Protein AF-A0A3A9VET5-F1 (afdb_monomer_lite)

Sequence (149 aa):
MFVTENTVIDGLDENTEEGVIFITESLHVEEGARVKVRNACLIILGDITGKGIIDIDESATVTLEGEKQGRFTFINRFLADDTCQQSTDQKTFRHIIEVPQGLKYSLYSLDGRLLDKGTIDDYIQHLVDPKTYLLKIEGYKLRKIVFKG

Secondary structure (DSSP, 8-state):
-EE-S-EEEE---TT-SSPEEEEES-EEE-TT-EEEEESEEEEESS-EEES-EEEE-TT-EEEE-S-EES-----------TTS---TTSB--SSGGGSPTT-EEEEE-TTS-EEEEEE--HHHHT-EEEEEEEEEETTB--EEEEEE-

Foldseek 3Di:
DEFPAEEEAFQDDVPDPQGFEAEDQEYEYEPPYEYEYALHQYEHCEEYDYEYEYHYDANYHYHYNYDYYYDYDDDDDDPDDCQRDDDPQFDEDDALLVDDWQWKKWKAANRRHTDDIDTSDPPQRQDAAQDWIWMGTVSHDIDIDGRHD

Radius of gyration: 16.06 Å; chains: 1; bounding box: 36×26×44 Å

pLDDT: mean 74.28, std 15.63, range [32.56, 95.75]

Structure (mmCIF, N/CA/C/O backbone):
data_AF-A0A3A9VET5-F1
#
_entry.id   AF-A0A3A9VET5-F1
#
loop_
_atom_site.group_PDB
_atom_site.id
_atom_site.type_symbol
_atom_site.label_atom_id
_atom_site.label_alt_id
_atom_site.label_comp_id
_atom_site.label_asym_id
_atom_site.label_entity_id
_atom_site.label_seq_id
_atom_site.pdbx_PDB_ins_code
_atom_site.Cartn_x
_atom_site.Cartn_y
_atom_site.Cartn_z
_atom_site.occupancy
_atom_site.B_iso_or_equiv
_atom_site.auth_seq_id
_atom_site.auth_comp_id
_atom_site.auth_asym_id
_atom_site.auth_atom_id
_atom_site.pdbx_PDB_model_num
ATOM 1 N N . MET A 1 1 ? -7.692 9.401 5.866 1.00 77.94 1 MET A N 1
ATOM 2 C CA . MET A 1 1 ? -8.994 8.746 6.126 1.00 77.94 1 MET A CA 1
ATOM 3 C C . MET A 1 1 ? -9.515 9.199 7.483 1.00 77.94 1 MET A C 1
ATOM 5 O O . MET A 1 1 ? -8.736 9.214 8.429 1.00 77.94 1 MET A O 1
ATOM 9 N N . PHE A 1 2 ? -10.792 9.579 7.572 1.00 81.81 2 PHE A N 1
ATOM 10 C CA . PHE A 1 2 ? -11.473 9.892 8.835 1.00 81.81 2 PHE A CA 1
ATOM 11 C C . PHE A 1 2 ? -12.501 8.800 9.125 1.00 81.81 2 PHE A C 1
ATOM 13 O O . PHE A 1 2 ? -13.281 8.458 8.239 1.00 81.81 2 PHE A O 1
ATOM 20 N N . VAL A 1 3 ? -12.478 8.248 10.337 1.00 81.44 3 VAL A N 1
ATOM 21 C CA . VAL A 1 3 ? -13.356 7.150 10.752 1.00 81.44 3 VAL A CA 1
ATOM 22 C C . VAL A 1 3 ? -14.158 7.578 11.971 1.00 81.44 3 VAL A C 1
ATOM 24 O O . VAL A 1 3 ? -13.606 7.741 13.058 1.00 81.44 3 VAL A O 1
ATOM 27 N N . THR A 1 4 ? -15.461 7.757 11.767 1.00 85.19 4 THR A N 1
ATOM 28 C CA . THR A 1 4 ? -16.428 8.215 12.7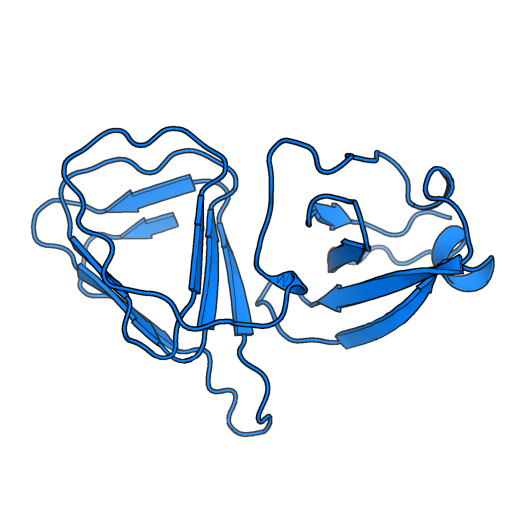79 1.00 85.19 4 THR A CA 1
ATOM 29 C C . THR A 1 4 ? -17.358 7.103 13.266 1.00 85.19 4 THR A C 1
ATOM 31 O O . THR A 1 4 ? -18.084 7.287 14.236 1.00 85.19 4 THR A O 1
ATOM 34 N N . GLU A 1 5 ? -17.355 5.953 12.595 1.00 85.94 5 GLU A N 1
ATOM 35 C CA . GLU A 1 5 ? -18.191 4.792 12.899 1.00 85.94 5 GLU A CA 1
ATOM 36 C C . GLU A 1 5 ? -17.394 3.492 12.734 1.00 85.94 5 GLU A C 1
ATOM 38 O O . GLU A 1 5 ? -16.208 3.513 12.400 1.00 85.94 5 GLU A O 1
ATOM 43 N N . ASN A 1 6 ? -18.021 2.350 13.013 1.00 85.00 6 ASN A N 1
ATOM 44 C CA . ASN A 1 6 ? -17.351 1.064 12.876 1.00 85.00 6 ASN A CA 1
ATOM 45 C C . ASN A 1 6 ? -17.144 0.715 11.400 1.00 85.00 6 ASN A C 1
ATOM 47 O O . ASN A 1 6 ? -18.108 0.542 10.659 1.00 85.00 6 ASN A O 1
ATOM 51 N N . THR A 1 7 ? -15.888 0.531 11.010 1.00 83.94 7 THR A N 1
ATOM 52 C CA . THR A 1 7 ? -15.480 0.262 9.630 1.00 83.94 7 THR A CA 1
ATOM 53 C C . THR A 1 7 ? -14.756 -1.072 9.555 1.00 83.94 7 THR A C 1
ATOM 55 O O . THR A 1 7 ? -13.903 -1.367 10.392 1.00 83.94 7 THR A O 1
ATOM 58 N N . VAL A 1 8 ? -15.060 -1.873 8.533 1.00 81.94 8 VAL A N 1
ATOM 59 C CA . VAL A 1 8 ? -14.320 -3.103 8.224 1.00 81.94 8 VAL A CA 1
ATOM 60 C C . VAL A 1 8 ? -13.543 -2.895 6.930 1.00 81.94 8 VAL A C 1
ATOM 62 O O . VAL A 1 8 ? -14.127 -2.568 5.902 1.00 81.94 8 VAL A O 1
ATOM 65 N N . ILE A 1 9 ? -12.231 -3.085 7.002 1.00 76.69 9 ILE A N 1
ATOM 66 C CA . ILE A 1 9 ? -11.331 -3.188 5.859 1.00 76.69 9 ILE A CA 1
ATOM 67 C C . ILE A 1 9 ? -11.089 -4.680 5.650 1.00 76.69 9 ILE A C 1
ATOM 69 O O . ILE A 1 9 ? -10.399 -5.314 6.449 1.00 76.69 9 ILE A O 1
ATOM 73 N N . ASP A 1 10 ? -11.716 -5.237 4.620 1.00 73.06 10 ASP A N 1
ATOM 74 C CA . ASP A 1 10 ? -11.586 -6.640 4.236 1.00 73.06 10 ASP A CA 1
ATOM 75 C C . ASP A 1 10 ? -10.900 -6.718 2.880 1.00 73.06 10 ASP A C 1
ATOM 77 O O . ASP A 1 10 ? -11.356 -6.091 1.925 1.00 73.06 10 ASP A O 1
ATOM 81 N N . GLY A 1 11 ? -9.785 -7.438 2.820 1.00 61.28 11 GLY A N 1
ATOM 82 C CA . GLY A 1 11 ? -9.006 -7.594 1.597 1.00 61.28 11 GLY A CA 1
ATOM 83 C C . GLY A 1 11 ? -9.278 -8.885 0.834 1.00 61.28 11 GLY A C 1
ATOM 84 O O . GLY A 1 11 ? -8.530 -9.179 -0.090 1.00 61.28 11 GLY A O 1
ATOM 85 N N . LEU A 1 12 ? -10.320 -9.649 1.183 1.00 61.91 12 LEU A N 1
ATOM 86 C CA . LEU A 1 12 ? -10.824 -10.708 0.304 1.00 61.91 12 LEU A CA 1
ATOM 87 C C . LEU A 1 12 ? -11.515 -10.073 -0.914 1.00 61.91 12 LEU A C 1
ATOM 89 O O . LEU A 1 12 ? -12.681 -9.691 -0.837 1.00 61.91 12 LEU A O 1
ATOM 93 N N . ASP A 1 13 ? -10.805 -9.966 -2.040 1.00 52.84 13 ASP A N 1
ATOM 94 C CA . ASP A 1 13 ? -11.457 -9.875 -3.353 1.00 52.84 13 ASP A CA 1
ATOM 95 C C . ASP A 1 13 ? -12.012 -11.272 -3.672 1.00 52.84 13 ASP A C 1
ATOM 97 O O . ASP A 1 13 ? -11.327 -12.283 -3.510 1.00 52.84 13 ASP A O 1
ATOM 101 N N . GLU A 1 14 ? -13.262 -11.338 -4.127 1.00 46.22 14 GLU A N 1
ATOM 102 C CA . GLU A 1 14 ? -14.015 -12.562 -4.444 1.00 46.22 14 GLU A CA 1
ATOM 103 C C . GLU A 1 14 ? -13.310 -13.458 -5.487 1.00 46.22 14 GLU A C 1
ATOM 105 O O . GLU A 1 14 ? -13.748 -14.575 -5.759 1.00 46.22 14 GLU A O 1
ATOM 110 N N . ASN A 1 15 ? -12.219 -12.963 -6.081 1.00 47.38 15 ASN A N 1
ATOM 111 C CA . ASN A 1 15 ? -11.529 -13.546 -7.220 1.00 47.38 15 ASN A CA 1
ATOM 112 C C . ASN A 1 15 ? -10.029 -13.822 -6.999 1.00 47.38 15 ASN A C 1
ATOM 114 O O . ASN A 1 15 ? -9.380 -14.264 -7.950 1.00 47.38 15 ASN A O 1
ATOM 118 N N . THR A 1 16 ? -9.448 -13.568 -5.816 1.00 48.84 16 THR A N 1
ATOM 119 C CA . THR A 1 16 ? -7.998 -13.766 -5.593 1.00 48.84 16 THR A CA 1
ATOM 120 C C . THR A 1 16 ? -7.654 -14.305 -4.202 1.00 48.84 16 THR A C 1
ATOM 122 O O . THR A 1 16 ? -8.206 -13.866 -3.202 1.00 48.84 16 THR A O 1
ATOM 125 N N . GLU A 1 17 ? -6.668 -15.208 -4.127 1.00 50.44 17 GLU A N 1
ATOM 126 C CA . GLU A 1 17 ? -6.036 -15.647 -2.864 1.00 50.44 17 GLU A CA 1
ATOM 127 C C . GLU A 1 17 ? -5.032 -14.613 -2.304 1.00 50.44 17 GLU A C 1
ATOM 129 O O . GLU A 1 17 ? -4.424 -14.829 -1.258 1.00 50.44 17 GLU A O 1
ATOM 134 N N . GLU A 1 18 ? -4.834 -13.489 -3.000 1.00 52.12 18 GLU A N 1
ATOM 135 C CA . GLU A 1 18 ? -3.906 -12.424 -2.616 1.00 52.12 18 GLU A CA 1
ATOM 136 C C . GLU A 1 18 ? -4.649 -11.313 -1.854 1.00 52.12 18 GLU A C 1
ATOM 138 O O . GLU A 1 18 ? -5.689 -10.830 -2.303 1.00 52.12 18 GLU A O 1
ATOM 143 N N . GLY A 1 19 ? -4.120 -10.911 -0.693 1.00 54.22 19 GLY A N 1
ATOM 144 C CA . GLY A 1 19 ? -4.701 -9.845 0.129 1.00 54.22 19 GLY A CA 1
ATOM 145 C C . GLY A 1 19 ? -4.536 -8.452 -0.493 1.00 54.22 19 GLY A C 1
ATOM 146 O O . GLY A 1 19 ? -3.515 -8.144 -1.106 1.00 54.22 19 GLY A O 1
ATOM 147 N N . VAL A 1 20 ? -5.532 -7.585 -0.304 1.00 63.53 20 VAL A N 1
ATOM 148 C CA . VAL A 1 20 ? -5.564 -6.217 -0.858 1.00 63.53 20 VAL A CA 1
ATOM 149 C C . VAL A 1 20 ? -4.719 -5.233 -0.030 1.00 63.53 20 VAL A C 1
ATOM 151 O O . VAL A 1 20 ? -4.780 -5.230 1.205 1.00 63.53 20 VAL A O 1
ATOM 154 N N . ILE A 1 21 ? -3.958 -4.355 -0.702 1.00 65.44 21 ILE A N 1
ATOM 155 C CA . ILE A 1 21 ? -3.142 -3.301 -0.067 1.00 65.44 21 ILE A CA 1
ATOM 156 C C . ILE A 1 21 ? -3.900 -1.967 0.052 1.00 65.44 21 ILE A C 1
ATOM 158 O O . ILE A 1 21 ? -3.908 -1.135 -0.850 1.00 65.44 21 ILE A O 1
ATOM 162 N N . PHE A 1 22 ? -4.447 -1.674 1.221 1.00 69.06 22 PHE A N 1
ATOM 163 C CA . PHE A 1 22 ? -5.036 -0.374 1.519 1.00 69.06 22 PHE A CA 1
ATOM 164 C C . PHE A 1 22 ? -3.964 0.643 1.898 1.00 69.06 22 PHE A C 1
ATOM 166 O O . PHE A 1 22 ? -3.235 0.447 2.866 1.00 69.06 22 PHE A O 1
ATOM 173 N N . ILE A 1 23 ? -3.903 1.774 1.190 1.00 66.19 23 ILE A N 1
ATOM 174 C CA . ILE A 1 23 ? -2.991 2.871 1.535 1.00 66.19 23 ILE A CA 1
ATOM 175 C C . ILE A 1 23 ? -3.762 4.131 1.897 1.00 66.19 23 ILE A C 1
ATOM 177 O O . ILE A 1 23 ? -4.601 4.604 1.133 1.00 66.19 23 ILE A O 1
ATOM 181 N N . THR A 1 24 ? -3.414 4.736 3.030 1.00 73.06 24 THR A N 1
ATOM 182 C CA . THR A 1 24 ? -3.903 6.065 3.409 1.00 73.06 24 THR A CA 1
ATOM 183 C C . THR A 1 24 ? -2.749 6.983 3.798 1.00 73.06 24 THR A C 1
ATOM 185 O O . THR A 1 24 ? -1.763 6.562 4.395 1.00 73.06 24 THR A O 1
ATOM 188 N N . GLU A 1 25 ? -2.864 8.264 3.454 1.00 74.19 25 GLU A N 1
ATOM 189 C CA . GLU A 1 25 ? -1.851 9.280 3.783 1.00 74.19 25 GLU A CA 1
ATOM 190 C C . GLU A 1 25 ? -1.855 9.643 5.269 1.00 74.19 25 GLU A C 1
ATOM 192 O O . GLU A 1 25 ? -0.828 9.997 5.821 1.00 74.19 25 GLU A O 1
ATOM 197 N N . SER A 1 26 ? -3.000 9.527 5.930 1.00 76.44 26 SER A N 1
ATOM 198 C CA . SER A 1 26 ? -3.152 9.687 7.377 1.00 76.44 26 SER A CA 1
ATOM 199 C C . SER A 1 26 ? -4.417 8.970 7.831 1.00 76.44 26 SER A C 1
ATOM 201 O O . SER A 1 26 ? -5.317 8.712 7.018 1.00 76.44 26 SER A O 1
ATOM 203 N N . LEU A 1 27 ? -4.514 8.626 9.110 1.00 81.69 27 LEU A N 1
ATOM 204 C CA . LEU A 1 27 ? -5.699 7.976 9.665 1.00 81.69 27 LEU A CA 1
ATOM 205 C C . LEU A 1 27 ? -6.114 8.661 10.968 1.00 81.69 27 LEU A C 1
ATOM 207 O O . LEU A 1 27 ? -5.351 8.701 11.927 1.00 81.69 27 LEU A O 1
ATOM 211 N N . HIS A 1 28 ? -7.336 9.184 11.005 1.00 85.00 28 HIS A N 1
ATOM 212 C CA . HIS A 1 28 ? -7.949 9.704 12.220 1.00 85.00 28 HIS A CA 1
ATOM 213 C C . HIS A 1 28 ? -9.104 8.795 12.634 1.00 85.00 28 HIS A C 1
ATOM 215 O O . HIS A 1 28 ? -10.023 8.580 11.837 1.00 85.00 28 HIS A O 1
ATOM 221 N N . VAL A 1 29 ? -9.059 8.266 13.858 1.00 85.31 29 VAL A N 1
ATOM 222 C CA . VAL A 1 29 ? -10.116 7.398 14.399 1.00 85.31 29 VAL A CA 1
ATOM 223 C C . VAL A 1 29 ? -10.742 8.064 15.620 1.00 85.31 29 VAL A C 1
ATOM 225 O O . VAL A 1 29 ? -10.090 8.222 16.660 1.00 85.31 29 VAL A O 1
ATOM 228 N N . GLU A 1 30 ? -12.007 8.452 15.485 1.00 86.62 30 GLU A N 1
ATOM 229 C CA . GLU A 1 30 ? -12.761 9.145 16.529 1.00 86.62 30 GLU A CA 1
ATOM 230 C C . GLU A 1 30 ? -13.016 8.265 17.757 1.00 86.62 30 GLU A C 1
ATOM 232 O O . GLU A 1 30 ? -12.967 7.032 17.714 1.00 86.62 30 GLU A O 1
ATOM 237 N N . GLU A 1 31 ? -13.303 8.915 18.882 1.00 84.50 31 GLU A N 1
ATOM 238 C CA . GLU A 1 31 ? -13.655 8.223 20.120 1.00 84.50 31 GLU A CA 1
ATOM 239 C C . GLU A 1 31 ? -14.924 7.369 19.929 1.00 84.50 31 GLU A C 1
ATOM 241 O O . GLU A 1 31 ? -15.953 7.849 19.463 1.00 84.50 31 GLU A O 1
ATOM 246 N N . GLY A 1 32 ? -14.846 6.080 20.275 1.00 82.00 32 GLY A N 1
ATOM 247 C CA . GLY A 1 32 ? -15.946 5.122 20.102 1.00 82.00 32 GLY A CA 1
ATOM 248 C C . GLY A 1 32 ? -16.011 4.440 18.730 1.00 82.00 32 GLY A C 1
ATOM 249 O O . GLY A 1 32 ? -16.713 3.438 18.603 1.00 82.00 32 GLY A O 1
ATOM 250 N N . ALA A 1 33 ? -15.250 4.907 17.735 1.00 84.00 33 ALA A N 1
ATOM 251 C CA . ALA A 1 33 ? -15.143 4.246 16.438 1.00 84.00 33 ALA A CA 1
ATOM 252 C C . ALA A 1 33 ? -14.117 3.099 16.465 1.00 84.00 33 ALA A C 1
ATOM 254 O O . ALA A 1 33 ? -13.095 3.158 17.163 1.00 84.00 33 ALA A O 1
ATOM 255 N N . ARG A 1 34 ? -14.380 2.047 15.680 1.00 82.62 34 ARG A N 1
ATOM 256 C CA . ARG A 1 34 ? -13.481 0.899 15.513 1.00 82.62 34 ARG 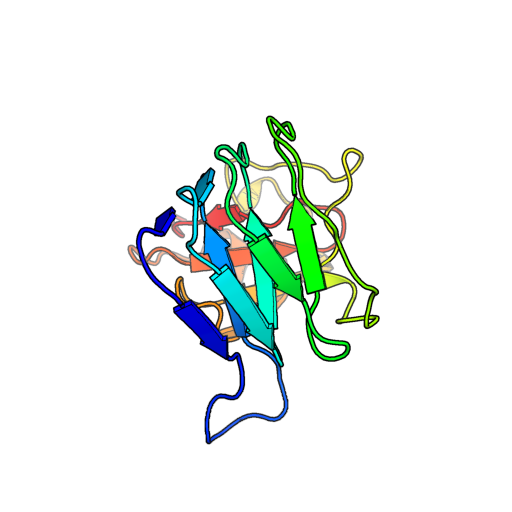A CA 1
ATOM 257 C C . ARG A 1 34 ? -13.225 0.605 14.041 1.00 82.62 34 ARG A C 1
ATOM 259 O O . ARG A 1 34 ? -14.162 0.392 13.283 1.00 82.62 34 ARG A O 1
ATOM 266 N N . VAL A 1 35 ? -11.960 0.498 13.658 1.00 83.81 35 VAL A N 1
ATOM 267 C CA . VAL A 1 35 ? -11.546 -0.075 12.373 1.00 83.81 35 VAL A CA 1
ATOM 268 C C . VAL A 1 35 ? -11.174 -1.529 12.610 1.00 83.81 35 VAL A C 1
ATOM 270 O O . VAL A 1 35 ? -10.311 -1.790 13.441 1.00 83.81 35 VAL A O 1
ATOM 273 N N . LYS A 1 36 ? -11.797 -2.469 11.902 1.00 83.56 36 LYS A N 1
ATOM 274 C CA . LYS A 1 36 ? -11.349 -3.863 11.859 1.00 83.56 36 LYS A CA 1
ATOM 275 C C . LYS A 1 36 ? -10.649 -4.128 10.532 1.00 83.56 36 LYS A C 1
ATOM 277 O O . LYS A 1 36 ? -11.254 -3.893 9.493 1.00 83.56 36 LYS A O 1
ATOM 282 N N . VAL A 1 37 ? -9.413 -4.614 10.564 1.00 78.75 37 VAL A N 1
ATOM 283 C CA . VAL A 1 37 ? -8.637 -4.971 9.368 1.00 78.75 37 VAL A CA 1
ATOM 284 C C . VAL A 1 37 ? -8.494 -6.485 9.306 1.00 78.75 37 VAL A C 1
ATOM 286 O O . VAL A 1 37 ? -8.108 -7.094 10.305 1.00 78.75 37 VAL A O 1
ATOM 289 N N . ARG A 1 38 ? -8.822 -7.067 8.149 1.00 75.94 38 ARG A N 1
ATOM 290 C CA . ARG A 1 38 ? -8.743 -8.506 7.884 1.00 75.94 38 ARG A CA 1
ATOM 291 C C . ARG A 1 38 ? -8.391 -8.806 6.435 1.00 75.94 38 ARG A C 1
ATOM 293 O O . ARG A 1 38 ? -8.784 -8.048 5.552 1.00 75.94 38 ARG A O 1
ATOM 300 N N . ASN A 1 39 ? -7.658 -9.891 6.198 1.00 71.69 39 ASN A N 1
ATOM 301 C CA . ASN A 1 39 ? -7.204 -10.356 4.880 1.00 71.69 39 ASN A CA 1
ATOM 302 C C . ASN A 1 39 ? -6.550 -9.255 4.025 1.00 71.69 39 ASN A C 1
ATOM 304 O O . ASN A 1 39 ? -6.649 -9.259 2.802 1.00 71.69 39 ASN A O 1
ATOM 308 N N . ALA A 1 40 ? -5.952 -8.258 4.673 1.00 73.38 40 ALA A N 1
ATOM 309 C CA . ALA A 1 40 ? -5.575 -7.000 4.050 1.00 73.38 40 ALA A CA 1
ATOM 310 C C . ALA A 1 40 ? -4.255 -6.480 4.605 1.00 73.38 40 ALA A C 1
ATOM 312 O O . ALA A 1 40 ? -3.873 -6.734 5.750 1.00 73.38 40 ALA A O 1
ATOM 313 N N . CYS A 1 41 ? -3.599 -5.669 3.791 1.00 73.25 41 CYS A N 1
ATOM 314 C CA . CYS A 1 41 ? -2.408 -4.933 4.153 1.00 73.25 41 CYS A CA 1
ATOM 315 C C . CYS A 1 41 ? -2.742 -3.446 4.235 1.00 73.25 41 CYS A C 1
ATOM 317 O O . CYS A 1 41 ? -3.046 -2.831 3.223 1.00 73.25 41 CYS A O 1
ATOM 319 N N . LEU A 1 42 ? -2.711 -2.854 5.427 1.00 75.94 42 LEU A N 1
ATOM 320 C CA . LEU A 1 42 ? -2.973 -1.428 5.622 1.00 75.94 42 LEU A CA 1
ATOM 321 C C . LEU A 1 42 ? -1.656 -0.666 5.795 1.00 75.94 42 LEU A C 1
ATOM 323 O O . LEU A 1 42 ? -0.950 -0.837 6.784 1.00 75.94 42 LEU A O 1
ATOM 327 N N . ILE A 1 43 ? -1.343 0.219 4.861 1.00 73.25 43 ILE A N 1
ATOM 328 C CA . ILE A 1 43 ? -0.161 1.076 4.893 1.00 73.25 43 ILE A CA 1
ATOM 329 C C . ILE A 1 43 ? -0.605 2.514 5.144 1.00 73.25 43 ILE A C 1
ATOM 331 O O . ILE A 1 43 ? -1.362 3.109 4.378 1.00 73.25 43 ILE A O 1
ATOM 335 N N . ILE A 1 44 ? -0.115 3.087 6.235 1.00 74.88 44 ILE A N 1
ATOM 336 C CA . ILE A 1 44 ? -0.416 4.451 6.651 1.00 74.88 44 ILE A CA 1
ATOM 337 C C . ILE A 1 44 ? 0.868 5.258 6.478 1.00 74.88 44 ILE A C 1
ATOM 339 O O . ILE A 1 44 ? 1.823 5.094 7.237 1.00 74.88 44 ILE A O 1
ATOM 343 N N . LEU A 1 45 ? 0.904 6.087 5.434 1.00 70.50 45 LEU A N 1
ATOM 344 C CA . LEU A 1 45 ? 2.112 6.815 5.024 1.00 70.50 45 LEU A CA 1
ATOM 345 C C . LEU A 1 45 ? 2.443 8.007 5.938 1.00 70.50 45 LEU A C 1
ATOM 347 O O . LEU A 1 45 ? 3.579 8.467 5.950 1.00 70.50 45 LEU A O 1
ATOM 351 N N . GLY A 1 46 ? 1.462 8.514 6.678 1.00 67.81 46 GLY A N 1
ATOM 352 C CA . GLY A 1 46 ? 1.608 9.618 7.627 1.00 67.81 46 GLY A CA 1
ATOM 353 C C . GLY A 1 46 ? 1.041 9.255 8.993 1.00 67.81 46 GLY A C 1
ATOM 354 O O . GLY A 1 46 ? 1.078 8.095 9.396 1.00 67.81 46 GLY A O 1
ATOM 355 N N . ASP A 1 47 ? 0.540 10.242 9.728 1.00 72.19 47 ASP A N 1
ATOM 356 C CA . ASP A 1 47 ? 0.242 10.054 11.149 1.00 72.19 47 ASP A CA 1
ATOM 357 C C . ASP A 1 47 ? -1.077 9.313 11.405 1.00 72.19 47 ASP A C 1
ATOM 359 O O . ASP A 1 47 ? -2.060 9.435 10.656 1.00 72.19 47 ASP A O 1
ATOM 363 N N . ILE A 1 48 ? -1.108 8.589 12.530 1.00 76.19 48 ILE A N 1
ATOM 364 C CA . ILE A 1 48 ? -2.347 8.088 13.136 1.00 76.19 48 ILE A CA 1
ATOM 365 C C . ILE A 1 48 ? -2.691 8.961 14.334 1.00 76.19 48 ILE A C 1
ATOM 367 O O . ILE A 1 48 ? -1.892 9.100 15.265 1.00 76.19 48 ILE A O 1
ATOM 371 N N . THR A 1 49 ? -3.907 9.500 14.330 1.00 80.94 49 THR A N 1
ATOM 372 C CA . THR A 1 49 ? -4.416 10.401 15.369 1.00 80.94 49 THR A CA 1
ATOM 373 C C . THR A 1 49 ? -5.778 9.939 15.894 1.00 80.94 49 THR A C 1
ATOM 375 O O . THR A 1 49 ? -6.477 9.149 15.256 1.00 80.94 49 THR A O 1
ATOM 378 N N . GLY A 1 50 ? -6.166 10.426 17.076 1.00 82.12 50 GLY A N 1
ATOM 379 C CA . GLY A 1 50 ? -7.479 10.164 17.676 1.00 82.12 50 GLY A CA 1
ATOM 380 C C . GLY A 1 50 ? -7.447 9.202 18.868 1.00 82.12 50 GLY A C 1
ATOM 381 O O . GLY A 1 50 ? -6.417 9.026 19.524 1.00 82.12 50 GLY A O 1
ATOM 382 N N . LYS A 1 51 ? -8.610 8.626 19.192 1.00 81.25 51 LYS A N 1
ATOM 383 C CA . LYS A 1 51 ? -8.828 7.778 20.384 1.00 81.25 51 LYS A CA 1
ATOM 384 C C . LYS A 1 51 ? -9.609 6.490 20.107 1.00 81.25 51 LYS A C 1
ATOM 386 O O . LYS A 1 51 ? -9.899 5.749 21.046 1.00 81.25 51 LYS A O 1
ATOM 391 N N . GLY A 1 52 ? -9.998 6.246 18.861 1.00 75.19 52 GLY A N 1
ATOM 392 C CA . GLY A 1 52 ? -10.693 5.023 18.486 1.00 75.19 52 GLY A CA 1
ATOM 393 C C . GLY A 1 52 ? -9.790 3.792 18.489 1.00 75.19 52 GLY A C 1
ATOM 394 O O . GLY A 1 52 ? -8.610 3.841 18.840 1.00 75.19 52 GLY A O 1
ATOM 395 N N . ILE A 1 53 ? -10.360 2.657 18.097 1.00 77.31 53 ILE A N 1
ATOM 396 C CA . ILE A 1 53 ? -9.689 1.355 18.145 1.00 77.31 53 ILE A CA 1
ATOM 397 C C . ILE A 1 53 ? -9.379 0.894 16.722 1.00 77.31 53 ILE A C 1
ATOM 399 O O . ILE A 1 53 ? -10.257 0.895 15.867 1.00 77.31 53 ILE A O 1
ATOM 403 N N . ILE A 1 54 ? -8.148 0.449 16.474 1.00 76.69 54 ILE A N 1
ATOM 404 C CA . ILE A 1 54 ? -7.801 -0.300 15.262 1.00 76.69 54 ILE A CA 1
ATOM 405 C C . ILE A 1 54 ? -7.559 -1.737 15.705 1.00 76.69 54 ILE A C 1
ATOM 407 O O . ILE A 1 54 ? -6.617 -2.018 16.439 1.00 76.69 54 ILE A O 1
ATOM 411 N N . ASP A 1 55 ? -8.464 -2.616 15.311 1.00 77.56 55 ASP A N 1
ATOM 412 C CA . ASP A 1 55 ? -8.423 -4.043 15.569 1.00 77.56 55 ASP A CA 1
ATOM 413 C C . ASP A 1 55 ? -7.907 -4.749 14.320 1.00 77.56 55 ASP A C 1
ATOM 415 O O . ASP A 1 55 ? -8.516 -4.678 13.255 1.00 77.56 55 ASP A O 1
ATOM 419 N N . ILE A 1 56 ? -6.755 -5.386 14.446 1.00 72.69 56 ILE A N 1
ATOM 420 C CA . ILE A 1 56 ? -6.074 -6.056 13.345 1.00 72.69 56 ILE A CA 1
ATOM 421 C C . ILE A 1 56 ? -6.163 -7.528 13.675 1.00 72.69 56 ILE A C 1
ATOM 423 O O . ILE A 1 56 ? -5.674 -7.948 14.727 1.00 72.69 56 ILE A O 1
ATOM 427 N N . ASP A 1 57 ? -6.845 -8.285 12.826 1.00 68.00 57 ASP A N 1
ATOM 428 C CA . ASP A 1 57 ? -6.885 -9.721 13.022 1.00 68.00 57 ASP A CA 1
ATOM 429 C C . ASP A 1 57 ? -5.610 -10.395 12.508 1.00 68.00 57 ASP A C 1
ATOM 431 O O . ASP A 1 57 ? -4.760 -9.789 11.852 1.00 68.00 57 ASP A O 1
ATOM 435 N N . GLU A 1 58 ? -5.474 -11.677 12.834 1.00 65.44 58 GLU A N 1
ATOM 436 C CA . GLU A 1 58 ? -4.291 -12.467 12.501 1.00 65.44 58 GLU A CA 1
ATOM 437 C C . GLU A 1 58 ? -4.049 -12.615 10.996 1.00 65.44 58 GLU A C 1
ATOM 439 O O . GLU A 1 58 ? -2.961 -13.018 10.614 1.00 65.44 58 GLU A O 1
ATOM 444 N N . SER A 1 5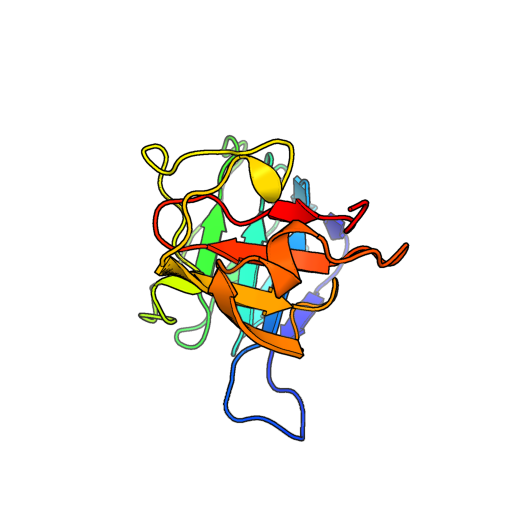9 ? -5.025 -12.284 10.145 1.00 66.00 59 SER A N 1
ATOM 445 C CA . SER A 1 59 ? -4.923 -12.362 8.684 1.00 66.00 59 SER A CA 1
ATOM 446 C C . SER A 1 59 ? -4.497 -11.041 8.033 1.00 66.00 59 SER A C 1
ATOM 448 O O . SER A 1 59 ? -4.402 -10.957 6.809 1.00 66.00 59 SER A O 1
ATOM 450 N N . ALA A 1 60 ? -4.252 -9.998 8.832 1.00 67.44 60 ALA A N 1
ATOM 451 C CA . ALA A 1 60 ? -3.920 -8.665 8.353 1.00 67.44 60 ALA A CA 1
ATOM 452 C C . ALA A 1 60 ? -2.532 -8.179 8.799 1.00 67.44 60 ALA A C 1
ATOM 454 O O . ALA A 1 60 ? -1.967 -8.582 9.821 1.00 67.44 60 ALA A O 1
ATOM 455 N N . THR A 1 61 ? -1.984 -7.242 8.025 1.00 67.81 61 THR A N 1
ATOM 456 C CA . THR A 1 61 ? -0.732 -6.540 8.337 1.00 67.81 61 THR A CA 1
ATOM 457 C C . THR A 1 61 ? -0.962 -5.039 8.299 1.00 67.81 61 THR A C 1
ATOM 459 O O . THR A 1 61 ? -1.662 -4.536 7.424 1.00 67.81 61 THR A O 1
ATOM 462 N N . VAL A 1 62 ? -0.355 -4.310 9.239 1.00 68.56 62 VAL A N 1
ATOM 463 C CA . VAL A 1 62 ? -0.393 -2.844 9.255 1.00 68.56 62 VAL A CA 1
ATOM 464 C C . VAL A 1 62 ? 1.016 -2.280 9.337 1.00 68.56 62 VAL A C 1
ATOM 466 O O . VAL A 1 62 ? 1.778 -2.640 10.234 1.00 68.56 62 VAL A O 1
ATOM 469 N N . THR A 1 63 ? 1.327 -1.361 8.430 1.00 70.25 63 THR A N 1
ATOM 470 C CA . THR A 1 63 ? 2.582 -0.608 8.402 1.00 70.25 63 THR A CA 1
ATOM 471 C C . THR A 1 63 ? 2.282 0.869 8.612 1.00 70.25 63 THR A C 1
ATOM 473 O O . THR A 1 63 ? 1.424 1.438 7.939 1.00 70.25 63 THR A O 1
ATOM 476 N N . LEU A 1 64 ? 2.996 1.491 9.549 1.00 68.06 64 LEU A N 1
ATOM 477 C CA . LEU A 1 64 ? 2.899 2.914 9.859 1.00 68.06 64 LEU A CA 1
ATOM 478 C C . LEU A 1 64 ? 4.251 3.577 9.593 1.00 68.06 64 LEU A C 1
ATOM 480 O O . LEU A 1 64 ? 5.249 3.178 10.189 1.00 68.06 64 LEU A O 1
ATOM 484 N N . GLU A 1 65 ? 4.270 4.585 8.724 1.00 65.44 65 GLU A N 1
ATOM 485 C CA . GLU A 1 65 ? 5.469 5.383 8.440 1.00 65.44 65 GLU A CA 1
ATOM 486 C C . GLU A 1 65 ? 5.518 6.726 9.185 1.00 65.44 65 GLU A C 1
ATOM 488 O O . GLU A 1 65 ? 6.601 7.298 9.310 1.00 65.44 65 GLU A O 1
ATOM 493 N N . GLY A 1 66 ? 4.380 7.226 9.681 1.00 61.47 66 GLY A N 1
ATOM 494 C CA . GLY A 1 66 ? 4.297 8.462 10.467 1.00 61.47 66 GLY A CA 1
ATOM 495 C C . GLY A 1 66 ? 4.377 8.260 11.982 1.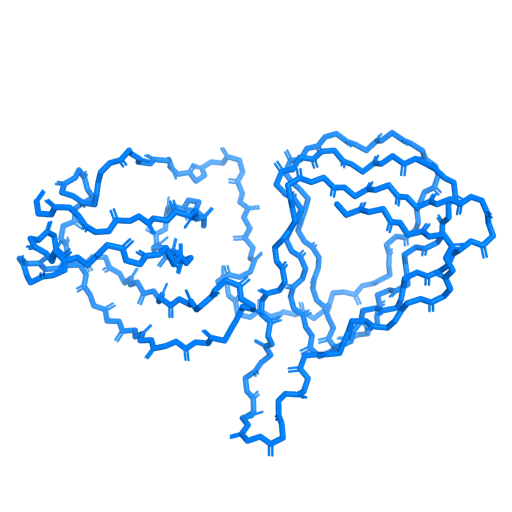00 61.47 66 GLY A C 1
ATOM 496 O O . GLY A 1 66 ? 4.662 7.170 12.486 1.00 61.47 66 GLY A O 1
ATOM 497 N N . GLU A 1 67 ? 4.105 9.325 12.735 1.00 63.00 67 GLU A N 1
ATOM 498 C CA . GLU A 1 67 ? 4.086 9.281 14.194 1.00 63.00 67 GLU A CA 1
ATOM 499 C C . GLU A 1 67 ? 2.753 8.752 14.740 1.00 63.00 67 GLU A C 1
ATOM 501 O O . GLU A 1 67 ? 1.660 8.984 14.213 1.00 63.00 67 GLU A O 1
ATOM 506 N N . LYS A 1 68 ? 2.842 8.041 15.867 1.00 64.94 68 LYS A N 1
ATOM 507 C CA . LYS A 1 68 ? 1.678 7.591 16.629 1.00 64.94 68 LYS A CA 1
ATOM 508 C C . LYS A 1 68 ? 1.302 8.654 17.657 1.00 64.94 68 LYS A C 1
ATOM 510 O O . LYS A 1 68 ? 1.986 8.794 18.670 1.00 64.94 68 LYS A O 1
ATOM 515 N N . GLN A 1 69 ? 0.171 9.327 17.460 1.00 58.97 69 GLN A N 1
ATOM 516 C CA . GLN A 1 69 ? -0.361 10.296 18.422 1.00 58.97 69 GLN A CA 1
ATOM 517 C C . GLN A 1 69 ? -1.716 9.821 18.974 1.00 58.97 69 GLN A C 1
ATOM 519 O O . GLN A 1 69 ? -2.773 10.090 18.411 1.00 58.97 69 GLN A O 1
ATOM 524 N N . GLY A 1 70 ? -1.685 9.073 20.087 1.00 48.31 70 GLY A N 1
ATOM 525 C CA . GLY A 1 70 ? -2.880 8.550 20.772 1.00 48.31 70 GLY A CA 1
ATOM 526 C C . GLY A 1 70 ? -2.665 7.193 21.463 1.00 48.31 70 GLY A C 1
ATOM 527 O O . GLY A 1 70 ? -1.558 6.649 21.480 1.00 48.31 70 GLY A O 1
ATOM 528 N N . ARG A 1 71 ? -3.725 6.627 22.061 1.00 40.66 71 ARG A N 1
ATOM 529 C CA . ARG A 1 71 ? -3.706 5.289 22.691 1.00 40.66 71 ARG A CA 1
ATOM 530 C C . ARG A 1 71 ? -4.279 4.254 21.719 1.00 40.66 71 ARG A C 1
ATOM 532 O O . ARG A 1 71 ? -5.485 4.212 21.531 1.00 40.66 71 ARG A O 1
ATOM 539 N N . PHE A 1 72 ? -3.422 3.402 21.153 1.00 52.50 72 PHE A N 1
ATOM 540 C CA . PHE A 1 72 ? -3.824 2.342 20.214 1.00 52.50 72 PHE A CA 1
ATOM 541 C C . PHE A 1 72 ? -3.108 1.026 20.530 1.00 52.50 72 PHE A C 1
ATOM 543 O O . PHE A 1 72 ? -1.931 1.050 20.910 1.00 52.50 72 PHE A O 1
ATOM 550 N N . THR A 1 73 ? -3.780 -0.102 20.319 1.00 40.22 73 THR A N 1
ATOM 551 C CA . THR A 1 73 ? -3.248 -1.451 20.556 1.00 40.22 73 THR A CA 1
ATOM 552 C C . THR A 1 73 ? -3.135 -2.176 19.221 1.00 40.22 73 THR A C 1
ATOM 554 O O . THR A 1 73 ? -4.143 -2.367 18.556 1.00 40.22 73 THR A O 1
ATOM 557 N N . PHE A 1 74 ? -1.922 -2.571 18.830 1.00 46.22 74 PHE A N 1
ATOM 558 C CA . PHE A 1 74 ? -1.701 -3.459 17.685 1.00 46.22 74 PHE A CA 1
ATOM 559 C C . PHE A 1 74 ? -1.727 -4.903 18.197 1.00 46.22 74 PHE A C 1
ATOM 561 O O . PHE A 1 74 ? -1.022 -5.208 19.161 1.00 46.22 74 PHE A O 1
ATOM 568 N N . ILE A 1 75 ? -2.522 -5.782 17.588 1.00 32.56 75 ILE A N 1
ATOM 569 C CA . ILE A 1 75 ? -2.510 -7.226 17.87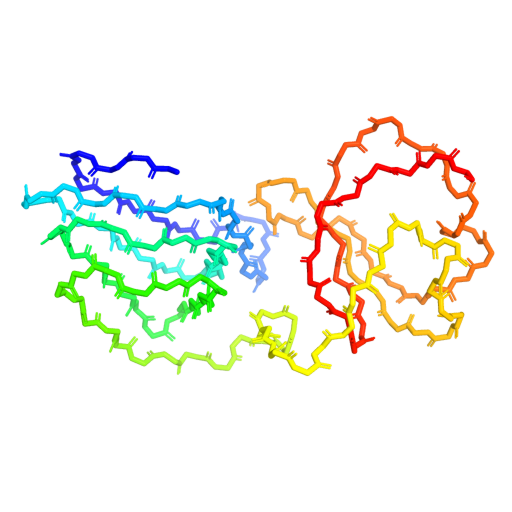1 1.00 32.56 75 ILE A CA 1
ATOM 570 C C . ILE A 1 75 ? -1.976 -7.938 16.607 1.00 32.56 75 ILE A C 1
ATOM 572 O O . ILE A 1 75 ? -2.261 -7.510 15.496 1.00 32.56 75 ILE A O 1
ATOM 576 N N . ASN A 1 76 ? -1.068 -8.904 16.818 1.00 34.81 76 ASN A N 1
ATOM 577 C CA . ASN A 1 76 ? -0.076 -9.495 15.887 1.00 34.81 76 ASN A CA 1
ATOM 578 C C . ASN A 1 76 ? -0.594 -9.906 14.490 1.00 34.81 76 ASN A C 1
ATOM 580 O O . ASN A 1 76 ? -1.634 -10.539 14.393 1.00 34.81 76 ASN A O 1
ATOM 584 N N . ARG A 1 77 ? 0.088 -9.516 13.394 1.00 32.69 77 ARG A N 1
ATOM 585 C CA . ARG A 1 77 ? 1.279 -10.128 12.724 1.00 32.69 77 ARG A CA 1
ATOM 586 C C . ARG A 1 77 ? 0.993 -11.482 12.055 1.00 32.69 77 ARG A C 1
ATOM 588 O O . ARG A 1 77 ? 1.437 -12.517 12.547 1.00 32.69 77 ARG A O 1
ATOM 595 N N . PHE A 1 78 ? 0.411 -11.440 10.857 1.00 33.38 78 PHE A N 1
ATOM 596 C CA . PHE A 1 78 ? 0.837 -12.361 9.803 1.00 33.38 78 PHE A CA 1
ATOM 597 C C . PHE A 1 78 ? 2.040 -11.793 9.051 1.00 33.38 78 PHE A C 1
ATOM 599 O O . PHE A 1 78 ? 2.151 -10.581 8.844 1.00 33.38 78 PHE A O 1
ATOM 606 N N . LEU A 1 79 ? 2.927 -12.699 8.640 1.00 35.28 79 LEU A N 1
ATOM 607 C CA . LEU A 1 79 ? 3.938 -12.497 7.607 1.00 35.28 79 LEU A CA 1
ATOM 608 C C . LEU A 1 79 ? 3.214 -12.359 6.257 1.00 35.28 79 LEU A C 1
ATOM 610 O O . LEU A 1 79 ? 3.262 -13.268 5.434 1.00 35.28 79 LEU A O 1
ATOM 614 N N . ALA A 1 80 ? 2.471 -11.268 6.046 1.00 34.94 80 ALA A N 1
ATOM 615 C CA . ALA A 1 80 ? 2.160 -10.873 4.683 1.00 34.94 80 ALA A CA 1
ATOM 616 C C . ALA A 1 80 ? 3.504 -10.575 4.020 1.00 34.94 80 ALA A C 1
ATOM 618 O O . ALA A 1 80 ? 4.313 -9.841 4.596 1.00 34.94 80 ALA A O 1
ATOM 619 N N . ASP A 1 81 ? 3.719 -11.248 2.894 1.00 45.31 81 ASP A N 1
ATOM 620 C CA . ASP A 1 81 ? 4.744 -11.056 1.873 1.00 45.31 81 ASP A CA 1
ATOM 621 C C . ASP A 1 81 ? 5.516 -9.729 2.043 1.00 45.31 81 ASP A C 1
ATOM 623 O O . ASP A 1 81 ? 4.918 -8.671 2.262 1.00 45.31 81 ASP A O 1
ATOM 627 N N . ASP A 1 82 ? 6.852 -9.762 1.977 1.00 50.59 82 ASP A N 1
ATOM 628 C CA . ASP A 1 82 ? 7.755 -8.629 2.282 1.00 50.59 82 ASP A CA 1
ATOM 629 C C . ASP A 1 82 ? 7.407 -7.318 1.524 1.00 50.59 82 ASP A C 1
ATOM 631 O O . ASP A 1 82 ? 7.909 -6.234 1.833 1.00 50.59 82 ASP A O 1
ATOM 635 N N . THR A 1 83 ? 6.506 -7.395 0.542 1.00 52.72 83 THR A N 1
ATOM 636 C CA . THR A 1 83 ? 5.799 -6.291 -0.114 1.00 52.72 83 THR A CA 1
ATOM 637 C C . THR A 1 83 ? 5.129 -5.308 0.855 1.00 52.72 83 THR A C 1
ATOM 639 O O . THR A 1 83 ? 5.171 -4.102 0.592 1.00 52.72 83 THR A O 1
ATOM 642 N N . CYS A 1 84 ? 4.576 -5.775 1.978 1.00 54.50 84 CYS A N 1
ATOM 643 C CA . CYS A 1 84 ? 3.837 -4.951 2.944 1.00 54.50 84 CYS A CA 1
ATOM 644 C C . CYS A 1 84 ? 4.694 -4.317 4.041 1.00 54.50 84 CYS A C 1
ATOM 646 O O . CYS A 1 84 ? 4.273 -3.346 4.681 1.00 54.50 84 CYS A O 1
ATOM 648 N N . GLN A 1 85 ? 5.906 -4.830 4.251 1.00 57.97 85 GLN A N 1
ATOM 649 C CA . GLN A 1 85 ? 6.829 -4.279 5.230 1.00 57.97 85 GLN A CA 1
ATOM 650 C C . GLN A 1 85 ? 7.623 -3.131 4.607 1.00 57.97 85 GLN A C 1
ATOM 652 O O . GLN A 1 85 ? 8.391 -3.286 3.649 1.00 57.97 85 GLN A O 1
ATOM 657 N N . GLN A 1 86 ? 7.429 -1.944 5.175 1.00 61.28 86 GLN A N 1
ATOM 658 C CA . GLN A 1 86 ? 8.264 -0.795 4.871 1.00 61.28 86 GLN A CA 1
ATOM 659 C C . GLN A 1 86 ? 9.170 -0.497 6.048 1.00 61.28 86 GLN A C 1
ATOM 661 O O . GLN A 1 86 ? 8.742 -0.514 7.201 1.00 61.28 86 GLN A O 1
ATOM 666 N N . SER A 1 87 ? 10.433 -0.248 5.740 1.00 63.44 87 SER A N 1
ATOM 667 C CA . SER A 1 87 ? 11.461 0.043 6.728 1.00 63.44 87 SER A CA 1
ATOM 668 C C . SER A 1 87 ? 12.070 1.411 6.438 1.00 63.44 87 SER A C 1
ATOM 670 O O . SER A 1 87 ? 12.029 1.913 5.312 1.00 63.44 87 SER A O 1
ATOM 672 N N . THR A 1 88 ? 12.593 2.059 7.475 1.00 63.09 88 THR A N 1
ATOM 673 C CA . THR A 1 88 ? 13.164 3.410 7.384 1.00 63.09 88 THR A CA 1
ATOM 674 C C . THR A 1 88 ? 14.466 3.459 6.584 1.00 63.09 88 THR A C 1
ATOM 676 O O . THR A 1 88 ? 14.849 4.531 6.125 1.00 63.09 88 THR A O 1
ATOM 679 N N . ASP A 1 89 ? 15.118 2.316 6.381 1.00 70.50 89 ASP A N 1
ATOM 680 C CA . ASP A 1 89 ? 16.314 2.139 5.551 1.00 70.50 89 ASP A CA 1
ATOM 681 C C . ASP A 1 89 ? 16.007 1.966 4.050 1.00 70.50 89 ASP A C 1
ATOM 683 O O . ASP A 1 89 ? 16.919 2.046 3.223 1.00 70.50 89 ASP A O 1
ATOM 687 N N . GLN A 1 90 ? 14.738 1.761 3.675 1.00 77.69 90 GLN A N 1
ATOM 688 C CA . GLN A 1 90 ? 14.341 1.640 2.274 1.00 77.69 90 GLN A CA 1
ATOM 689 C C . GLN A 1 90 ? 14.507 2.972 1.537 1.00 77.69 90 GLN A C 1
ATOM 691 O O . GLN A 1 90 ? 14.162 4.051 2.028 1.00 77.69 90 GLN A O 1
ATOM 696 N N . LYS A 1 91 ? 15.005 2.883 0.302 1.00 85.75 91 LYS A N 1
ATOM 697 C CA . LYS A 1 91 ? 15.238 4.046 -0.556 1.00 85.75 91 LYS A CA 1
ATOM 698 C C . LYS A 1 91 ? 13.921 4.637 -1.051 1.00 85.75 91 LYS A C 1
ATOM 700 O O . LYS A 1 91 ? 12.903 3.958 -1.172 1.00 85.75 91 LYS A O 1
ATOM 705 N N . THR A 1 92 ? 13.959 5.910 -1.419 1.00 85.38 92 THR A N 1
ATOM 706 C CA . THR A 1 92 ? 12.896 6.561 -2.189 1.00 85.38 92 THR A CA 1
ATOM 707 C C . THR A 1 92 ? 13.412 6.895 -3.583 1.00 85.38 92 THR A C 1
ATOM 709 O O . THR A 1 92 ? 14.616 6.898 -3.836 1.00 85.38 92 THR A O 1
ATOM 712 N N . PHE A 1 93 ? 12.494 7.139 -4.509 1.00 87.75 93 PHE A N 1
ATOM 713 C CA . PHE A 1 93 ? 12.802 7.614 -5.854 1.00 87.75 93 PHE A CA 1
ATOM 714 C C . PHE A 1 93 ? 11.774 8.677 -6.238 1.00 87.75 93 PHE A C 1
ATOM 716 O O . PHE A 1 93 ? 10.688 8.718 -5.651 1.00 87.75 93 PHE A O 1
ATOM 723 N N . ARG A 1 94 ? 12.099 9.557 -7.190 1.00 83.75 94 ARG A N 1
ATOM 724 C CA . ARG A 1 94 ? 11.146 10.526 -7.760 1.00 83.75 94 ARG A CA 1
ATOM 725 C C . ARG A 1 94 ? 10.607 10.036 -9.088 1.00 83.75 94 ARG A C 1
ATOM 727 O O . ARG A 1 94 ? 9.389 10.043 -9.273 1.00 83.75 94 ARG A O 1
ATOM 734 N N . HIS A 1 95 ? 11.469 9.494 -9.936 1.00 87.44 95 HIS A N 1
ATOM 735 C CA . HIS A 1 95 ? 11.110 8.972 -11.253 1.00 87.44 95 HIS A CA 1
ATOM 736 C C . HIS A 1 95 ? 11.567 7.522 -11.396 1.00 87.44 95 HIS A C 1
ATOM 738 O O . HIS A 1 95 ? 12.622 7.161 -10.886 1.00 87.44 95 HIS A O 1
ATOM 744 N N . ILE A 1 96 ? 10.772 6.677 -12.061 1.00 89.50 96 ILE A N 1
ATOM 745 C CA . ILE A 1 96 ? 11.097 5.247 -12.212 1.00 89.50 96 ILE A CA 1
ATOM 746 C C . ILE A 1 96 ? 12.421 5.022 -12.955 1.00 89.50 96 ILE A C 1
ATOM 748 O O . ILE A 1 96 ? 13.137 4.078 -12.652 1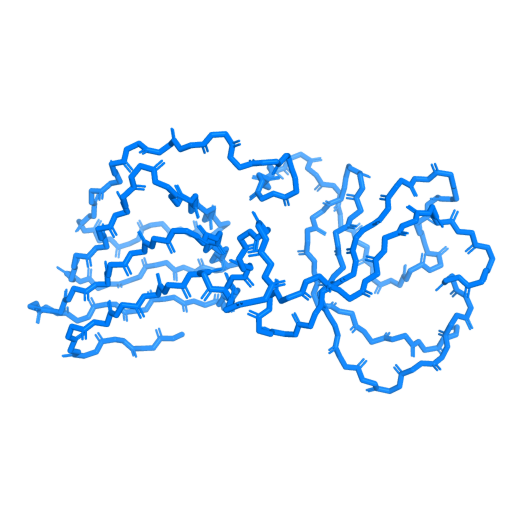.00 89.50 96 ILE A O 1
ATOM 752 N N . ILE A 1 97 ? 12.800 5.952 -13.835 1.00 90.75 97 ILE A N 1
ATOM 753 C CA . ILE A 1 97 ? 14.085 5.952 -14.543 1.00 90.75 97 ILE A CA 1
ATOM 754 C C . ILE A 1 97 ? 15.308 6.072 -13.611 1.00 90.75 97 ILE A C 1
ATOM 756 O O . ILE A 1 97 ? 16.418 5.728 -13.994 1.00 90.75 97 ILE A O 1
ATOM 760 N N . GLU A 1 98 ? 15.124 6.540 -12.371 1.00 90.56 98 GLU A N 1
ATOM 761 C CA . GLU A 1 98 ? 16.189 6.623 -11.357 1.00 90.56 98 GLU A CA 1
ATOM 762 C C . GLU A 1 98 ? 16.433 5.276 -10.655 1.00 90.56 98 GLU A C 1
ATOM 764 O O . GLU A 1 98 ? 17.416 5.115 -9.928 1.00 90.56 98 GLU A O 1
ATOM 769 N N . VAL A 1 99 ? 15.515 4.321 -10.816 1.00 92.19 99 VAL A N 1
ATOM 770 C CA . VAL A 1 99 ? 15.579 3.014 -10.164 1.00 92.19 99 VAL A CA 1
ATOM 771 C C . VAL A 1 99 ? 16.465 2.086 -10.996 1.00 92.19 99 VAL A C 1
ATOM 773 O O . VAL A 1 99 ? 16.213 1.946 -12.189 1.00 92.19 99 VAL A O 1
ATOM 776 N N . PRO A 1 100 ? 17.472 1.416 -10.405 1.00 94.12 100 PRO A N 1
ATOM 777 C CA . PRO A 1 100 ? 18.297 0.452 -11.122 1.00 94.12 100 PRO A CA 1
ATOM 778 C C . PRO A 1 100 ? 17.470 -0.664 -11.765 1.00 94.12 100 PRO A C 1
ATOM 780 O O . PRO A 1 100 ? 16.548 -1.205 -11.151 1.00 94.12 100 PRO A O 1
ATOM 783 N N . GLN A 1 101 ? 17.850 -1.041 -12.983 1.00 95.00 101 GLN A N 1
ATOM 784 C CA . GLN A 1 101 ? 17.291 -2.214 -13.646 1.00 95.00 101 GLN A CA 1
ATOM 785 C C . GLN A 1 101 ? 17.661 -3.507 -12.911 1.00 95.00 101 GLN A C 1
ATOM 787 O O . GLN A 1 101 ? 18.615 -3.553 -12.132 1.00 95.00 101 GLN A O 1
ATOM 792 N N . GLY A 1 102 ? 16.900 -4.570 -13.162 1.00 93.25 102 GLY A N 1
ATOM 793 C CA . GLY A 1 102 ? 17.108 -5.880 -12.540 1.00 93.25 102 GLY A CA 1
ATOM 794 C C . GLY A 1 102 ? 16.417 -6.056 -11.184 1.00 93.25 102 GLY A C 1
ATOM 795 O O . GLY A 1 102 ? 16.339 -7.180 -10.691 1.00 93.25 102 GLY A O 1
ATOM 796 N N . LEU A 1 103 ? 15.866 -4.988 -10.599 1.00 93.38 103 LEU A N 1
ATOM 797 C CA . LEU A 1 103 ? 15.101 -5.058 -9.351 1.00 93.38 103 LEU A CA 1
ATOM 798 C C . LEU A 1 103 ? 13.683 -5.569 -9.593 1.00 93.38 103 LEU A C 1
ATOM 800 O O . LEU A 1 103 ? 13.059 -5.215 -10.591 1.00 93.38 103 LEU A O 1
ATOM 804 N N . LYS A 1 104 ? 13.141 -6.371 -8.674 1.00 89.94 104 LYS A N 1
ATOM 805 C CA . LYS A 1 104 ? 11.745 -6.818 -8.771 1.00 89.94 104 LYS A CA 1
ATOM 806 C C . LYS A 1 104 ? 10.782 -5.686 -8.436 1.00 89.94 104 LYS A C 1
ATOM 808 O O . LYS A 1 104 ? 11.037 -4.912 -7.510 1.00 89.94 104 LYS A O 1
ATOM 813 N N . TYR A 1 105 ? 9.663 -5.632 -9.151 1.00 88.94 105 TYR A N 1
ATOM 814 C CA . TYR A 1 105 ? 8.568 -4.717 -8.856 1.00 88.94 105 TYR A CA 1
ATOM 815 C C . TYR A 1 105 ? 7.213 -5.425 -8.824 1.00 88.94 105 TYR A C 1
ATOM 817 O O . TYR A 1 105 ? 7.007 -6.433 -9.502 1.00 88.94 105 TYR A O 1
ATOM 825 N N . SER A 1 106 ? 6.286 -4.828 -8.081 1.00 85.25 106 SER A N 1
ATOM 826 C CA . SER A 1 106 ? 4.858 -5.138 -8.100 1.00 85.25 106 SER A CA 1
ATOM 827 C C . SER A 1 106 ? 4.074 -3.835 -8.237 1.00 85.25 106 SER A C 1
ATOM 829 O O . SER A 1 106 ? 4.322 -2.872 -7.502 1.00 85.25 106 SER A O 1
ATOM 831 N N . LEU A 1 107 ? 3.146 -3.797 -9.187 1.00 84.69 107 LEU A N 1
ATOM 832 C CA . LEU A 1 107 ? 2.283 -2.666 -9.496 1.00 84.69 107 LEU A CA 1
ATOM 833 C C . LEU A 1 107 ? 0.864 -2.963 -9.020 1.00 84.69 107 LEU A C 1
ATOM 835 O O . LEU A 1 107 ? 0.300 -4.001 -9.355 1.00 84.69 107 LEU A O 1
ATOM 839 N N . TYR A 1 108 ? 0.270 -2.024 -8.296 1.00 78.69 108 TYR A N 1
ATOM 840 C CA . TYR A 1 108 ? -1.076 -2.143 -7.755 1.00 78.69 108 TYR A CA 1
ATOM 841 C C . TYR A 1 108 ? -1.936 -0.955 -8.185 1.00 78.69 108 TYR A C 1
ATOM 843 O O . TYR A 1 108 ? -1.441 0.158 -8.405 1.00 78.69 108 TYR A O 1
ATOM 851 N N . SER A 1 109 ? -3.244 -1.165 -8.275 1.00 75.62 109 SER A N 1
ATOM 852 C CA . SER A 1 109 ? -4.215 -0.074 -8.336 1.00 75.62 109 SER A CA 1
ATOM 853 C C . SER A 1 109 ? -4.256 0.675 -7.005 1.00 75.62 109 SER A C 1
ATOM 855 O O . SER A 1 109 ? -3.729 0.225 -5.991 1.00 75.62 109 SER A O 1
ATOM 857 N N . LEU A 1 110 ? -4.877 1.857 -6.998 1.00 72.56 110 LEU A N 1
ATOM 858 C CA . LEU A 1 110 ? -4.984 2.687 -5.792 1.00 72.56 110 LEU A CA 1
ATOM 859 C C . LEU A 1 110 ? -5.818 2.054 -4.671 1.00 72.56 110 LEU A C 1
ATOM 861 O O . LEU A 1 110 ? -5.680 2.463 -3.522 1.00 72.56 110 LEU A O 1
ATOM 865 N N . ASP A 1 111 ? -6.676 1.095 -5.007 1.00 62.50 111 ASP A N 1
ATOM 866 C CA . ASP A 1 111 ? -7.433 0.285 -4.052 1.00 62.50 111 ASP A CA 1
ATOM 867 C C . ASP A 1 111 ? -6.624 -0.899 -3.499 1.00 62.50 111 ASP A C 1
ATOM 869 O O . ASP A 1 111 ? -7.105 -1.563 -2.591 1.00 62.50 111 ASP A O 1
ATOM 873 N N . GLY A 1 112 ? -5.405 -1.139 -3.999 1.00 59.34 112 GLY A N 1
ATOM 874 C CA . GLY A 1 112 ? -4.507 -2.163 -3.477 1.00 59.34 112 GLY A CA 1
ATOM 875 C C . GLY A 1 112 ? -4.480 -3.483 -4.217 1.00 59.34 112 GLY A C 1
ATOM 876 O O . GLY A 1 112 ? -3.771 -4.387 -3.774 1.00 59.34 112 GLY A O 1
ATOM 877 N N . ARG A 1 113 ? -5.236 -3.627 -5.307 1.00 67.62 113 ARG A N 1
ATOM 878 C CA . ARG A 1 113 ? -5.237 -4.855 -6.104 1.00 67.62 113 ARG A CA 1
ATOM 879 C C . ARG A 1 113 ? -3.975 -4.951 -6.959 1.00 67.62 113 ARG A C 1
ATOM 881 O O . ARG A 1 113 ? -3.599 -3.986 -7.622 1.00 67.62 113 ARG A O 1
ATOM 888 N N . LEU A 1 114 ? -3.332 -6.121 -6.965 1.00 71.88 114 LEU A N 1
ATOM 889 C CA . LEU A 1 114 ? -2.177 -6.383 -7.825 1.00 71.88 114 LEU A CA 1
ATOM 890 C C . LEU A 1 114 ? -2.613 -6.344 -9.297 1.00 71.88 114 LEU A C 1
ATOM 892 O O . LEU A 1 114 ? -3.529 -7.054 -9.711 1.00 71.88 114 LEU A O 1
ATOM 896 N N . LEU A 1 115 ? -1.958 -5.490 -10.078 1.00 80.25 115 LEU A N 1
ATOM 897 C CA . LEU A 1 115 ? -2.195 -5.336 -11.512 1.00 80.25 115 LEU A CA 1
ATOM 898 C C . LEU A 1 115 ? -1.112 -6.025 -12.335 1.00 80.25 115 LEU A C 1
ATOM 900 O O . LEU A 1 115 ? -1.421 -6.617 -13.365 1.00 80.25 115 LEU A O 1
ATOM 904 N N . ASP A 1 116 ? 0.143 -5.918 -11.896 1.00 85.00 116 ASP A N 1
ATOM 905 C CA . ASP A 1 116 ? 1.294 -6.457 -12.618 1.00 85.00 116 ASP A CA 1
ATOM 906 C C . ASP A 1 116 ? 2.482 -6.714 -11.679 1.00 85.00 116 ASP A C 1
ATOM 908 O O . ASP A 1 116 ? 2.577 -6.123 -10.600 1.00 85.00 116 ASP A O 1
ATOM 912 N N . LYS A 1 117 ? 3.410 -7.582 -12.087 1.00 88.06 117 LYS A N 1
ATOM 913 C CA . LYS A 1 117 ? 4.688 -7.810 -11.404 1.00 88.06 117 LYS A CA 1
ATOM 914 C C . LYS A 1 117 ? 5.769 -8.228 -12.390 1.00 88.06 117 LYS A C 1
ATOM 916 O O . LYS A 1 117 ? 5.521 -8.990 -13.320 1.00 88.06 117 LYS A O 1
ATOM 921 N N . GLY A 1 118 ? 6.999 -7.802 -12.139 1.00 90.38 118 GLY A N 1
ATOM 922 C CA . GLY A 1 118 ? 8.107 -8.100 -13.037 1.00 90.38 118 GLY A CA 1
ATOM 923 C C . GLY A 1 118 ? 9.444 -7.594 -12.529 1.00 90.38 118 GLY A C 1
ATOM 924 O O . GLY A 1 118 ? 9.698 -7.535 -11.324 1.00 90.38 118 GLY A O 1
ATOM 925 N N . THR A 1 119 ? 10.309 -7.231 -13.469 1.00 95.75 119 THR A N 1
ATOM 926 C CA . THR A 1 119 ? 11.638 -6.680 -13.209 1.00 95.75 119 THR A CA 1
ATOM 927 C C . THR A 1 119 ? 11.737 -5.290 -13.823 1.00 95.75 119 THR A C 1
ATOM 929 O O . THR A 1 119 ? 11.189 -5.056 -14.893 1.00 95.75 119 THR A O 1
ATOM 932 N N . ILE A 1 120 ? 12.411 -4.361 -13.144 1.00 95.25 120 ILE A N 1
ATOM 933 C CA . ILE A 1 120 ? 12.699 -3.036 -13.690 1.00 95.25 120 ILE A CA 1
ATOM 934 C C . ILE A 1 120 ? 13.600 -3.202 -14.912 1.00 95.25 120 ILE A C 1
ATOM 936 O O . ILE A 1 120 ? 14.731 -3.677 -14.798 1.00 95.25 120 ILE A O 1
ATOM 940 N N . ASP A 1 121 ? 13.077 -2.812 -16.063 1.00 94.88 121 ASP A N 1
ATOM 941 C CA . ASP A 1 121 ? 13.705 -2.854 -17.377 1.00 94.88 121 ASP A CA 1
ATOM 942 C C . ASP A 1 121 ? 13.409 -1.557 -18.154 1.00 94.88 121 ASP A C 1
ATOM 944 O O . ASP A 1 121 ? 12.733 -0.651 -17.652 1.00 94.88 121 ASP A O 1
ATOM 948 N N . ASP A 1 122 ? 13.917 -1.464 -19.386 1.00 93.25 122 ASP A N 1
ATOM 949 C CA . ASP A 1 122 ? 13.685 -0.306 -20.259 1.00 93.25 122 ASP A CA 1
ATOM 950 C C . ASP A 1 122 ? 12.185 -0.051 -20.495 1.00 93.25 122 ASP A C 1
ATOM 952 O O . ASP A 1 122 ? 11.762 1.101 -20.608 1.00 93.25 122 ASP A O 1
ATOM 956 N N . TYR A 1 123 ? 11.363 -1.105 -20.549 1.00 91.94 123 TYR A N 1
ATOM 957 C CA . TYR A 1 123 ? 9.934 -0.976 -20.822 1.00 91.94 123 TYR A CA 1
ATOM 958 C C . TYR A 1 123 ? 9.223 -0.203 -19.712 1.00 91.94 123 TYR A C 1
ATOM 960 O O . TYR A 1 123 ? 8.559 0.795 -19.993 1.00 91.94 123 TYR A O 1
ATOM 968 N N . ILE A 1 124 ? 9.377 -0.616 -18.451 1.00 92.00 124 ILE A N 1
ATOM 969 C CA . ILE A 1 124 ? 8.696 0.070 -17.345 1.00 92.00 124 ILE A CA 1
ATOM 970 C C . ILE A 1 124 ? 9.311 1.439 -17.034 1.00 92.00 124 ILE A C 1
ATOM 972 O O . ILE A 1 124 ? 8.602 2.344 -16.590 1.00 92.00 124 ILE A O 1
ATOM 976 N N . GLN A 1 125 ? 10.612 1.623 -17.287 1.00 93.00 125 GLN A N 1
ATOM 977 C CA . GLN A 1 125 ? 11.279 2.910 -17.084 1.00 93.00 125 GLN A CA 1
ATOM 978 C C . GLN A 1 125 ? 10.803 3.988 -18.064 1.00 93.00 125 GLN A C 1
ATOM 980 O O . GLN A 1 125 ? 10.712 5.150 -17.670 1.00 93.00 125 GLN A O 1
ATOM 985 N N . HIS A 1 126 ? 10.455 3.595 -19.292 1.00 92.31 126 HIS A N 1
ATOM 986 C CA . HIS A 1 126 ? 9.957 4.485 -20.344 1.00 92.31 126 HIS A CA 1
ATOM 987 C C . HIS A 1 126 ? 8.446 4.381 -20.576 1.00 92.31 126 HIS A C 1
ATOM 989 O O . HIS A 1 126 ? 7.916 4.950 -21.534 1.00 92.31 126 HIS A O 1
ATOM 995 N N . LEU A 1 127 ? 7.733 3.669 -19.700 1.00 91.25 127 LEU A N 1
ATOM 996 C CA . LEU A 1 127 ? 6.284 3.586 -19.759 1.00 91.25 127 LEU A CA 1
ATOM 997 C C . LEU A 1 127 ? 5.679 4.987 -19.595 1.00 91.25 127 LEU A C 1
ATOM 999 O O . LEU A 1 127 ? 6.073 5.772 -18.725 1.00 91.25 127 LEU A O 1
ATOM 1003 N N . VAL A 1 128 ? 4.681 5.282 -20.425 1.00 92.06 128 VAL A N 1
ATOM 1004 C CA . VAL A 1 128 ? 3.860 6.491 -20.341 1.00 92.06 128 VAL A CA 1
ATOM 1005 C C . VAL A 1 128 ? 2.423 6.055 -20.101 1.00 92.06 128 VAL A C 1
ATOM 1007 O O . VAL A 1 128 ? 1.773 5.509 -20.989 1.00 92.06 128 VAL A O 1
ATOM 1010 N N . ASP A 1 129 ? 1.921 6.316 -18.900 1.00 91.38 129 ASP A N 1
ATOM 1011 C CA . ASP A 1 129 ? 0.530 6.087 -18.532 1.00 91.38 129 ASP A CA 1
ATOM 1012 C C . ASP A 1 129 ? 0.075 7.213 -17.588 1.00 91.38 129 ASP A C 1
ATOM 1014 O O . ASP A 1 129 ? 0.630 7.362 -16.494 1.00 91.38 129 ASP A O 1
ATOM 1018 N N . PRO A 1 130 ? -0.927 8.025 -17.982 1.00 89.75 130 PRO A N 1
ATOM 1019 C CA . PRO A 1 130 ? -1.413 9.130 -17.160 1.00 89.75 130 PRO A CA 1
ATOM 1020 C C . PRO A 1 130 ? -2.139 8.677 -15.885 1.00 89.75 130 PRO A C 1
ATOM 1022 O O . PRO A 1 130 ? -2.451 9.523 -15.043 1.00 89.75 130 PRO A O 1
ATOM 1025 N N . LYS A 1 131 ? -2.449 7.384 -15.735 1.00 92.06 131 LYS A N 1
ATOM 1026 C CA . LYS A 1 131 ? -3.070 6.842 -14.526 1.00 92.06 131 LYS A CA 1
ATOM 1027 C C . LYS A 1 131 ? -2.085 6.805 -13.359 1.00 92.06 131 LYS A C 1
ATOM 1029 O O . LYS A 1 131 ? -0.872 6.689 -13.521 1.00 92.06 131 LYS A O 1
ATOM 1034 N N . THR A 1 132 ? -2.647 6.883 -12.157 1.00 88.12 132 THR A N 1
ATOM 1035 C CA . THR A 1 132 ? -1.889 6.770 -10.910 1.00 88.12 132 THR A CA 1
ATOM 1036 C C . THR A 1 132 ? -1.986 5.352 -10.374 1.00 88.12 132 THR A C 1
ATOM 1038 O O . THR A 1 132 ? -3.081 4.800 -10.264 1.00 88.12 132 THR A O 1
ATOM 1041 N N . TYR A 1 133 ? -0.845 4.814 -9.967 1.00 87.38 133 TYR A N 1
ATOM 1042 C CA . TYR A 1 133 ? -0.698 3.475 -9.412 1.00 87.38 133 TYR A CA 1
ATOM 1043 C C . TYR A 1 133 ? 0.084 3.510 -8.107 1.00 87.38 133 TYR A C 1
ATOM 1045 O O . TYR A 1 133 ? 0.668 4.533 -7.741 1.00 87.38 133 TYR A O 1
ATOM 1053 N N . LEU A 1 134 ? 0.135 2.370 -7.431 1.00 83.25 134 LEU A N 1
ATOM 1054 C CA . LEU A 1 134 ? 1.062 2.097 -6.344 1.00 83.25 134 LEU A CA 1
ATOM 1055 C C . LEU A 1 134 ? 2.151 1.158 -6.859 1.00 83.25 134 LEU A C 1
ATOM 1057 O O . LEU A 1 134 ? 1.847 0.136 -7.462 1.00 83.25 134 LEU A O 1
ATOM 1061 N N . LEU A 1 135 ? 3.416 1.498 -6.636 1.00 86.06 135 LEU A N 1
ATOM 1062 C CA . LEU A 1 135 ? 4.548 0.710 -7.120 1.00 86.06 135 LEU A CA 1
ATOM 1063 C C . LEU A 1 135 ? 5.455 0.319 -5.959 1.00 86.06 135 LEU A C 1
ATOM 1065 O O . LEU A 1 135 ? 6.024 1.188 -5.290 1.00 86.06 135 LEU A O 1
ATOM 1069 N N . LYS A 1 136 ? 5.576 -0.992 -5.723 1.00 84.88 136 LYS A N 1
ATOM 1070 C CA . LYS A 1 136 ? 6.549 -1.582 -4.801 1.00 84.88 136 LYS A CA 1
ATOM 1071 C C . LYS A 1 136 ? 7.746 -2.048 -5.606 1.00 84.88 136 LYS A C 1
ATOM 1073 O O . LYS A 1 136 ? 7.570 -2.774 -6.576 1.00 84.88 136 LYS A O 1
ATOM 1078 N N . ILE A 1 137 ? 8.945 -1.668 -5.181 1.00 87.44 137 ILE A N 1
ATOM 1079 C CA . ILE A 1 137 ? 10.201 -2.168 -5.744 1.00 87.44 137 ILE A CA 1
ATOM 1080 C C . ILE A 1 137 ? 11.068 -2.690 -4.605 1.00 87.44 137 ILE A C 1
ATOM 1082 O O . ILE A 1 137 ? 11.063 -2.139 -3.501 1.00 87.44 137 ILE A O 1
ATOM 1086 N N . GLU A 1 138 ? 11.809 -3.757 -4.873 1.00 85.06 138 GLU A N 1
ATOM 1087 C CA . GLU A 1 138 ? 12.781 -4.326 -3.944 1.00 85.06 138 GLU A CA 1
ATOM 1088 C C . GLU A 1 138 ? 13.785 -3.269 -3.450 1.00 85.06 138 GLU A C 1
ATOM 1090 O O . GLU A 1 138 ? 14.431 -2.579 -4.236 1.00 85.06 138 GLU A O 1
ATOM 1095 N N . GLY A 1 139 ? 13.904 -3.116 -2.127 1.00 83.00 139 GLY A N 1
ATOM 1096 C CA . GLY A 1 139 ? 14.789 -2.122 -1.504 1.00 83.00 139 GLY A CA 1
ATOM 1097 C C . GLY A 1 139 ? 14.272 -0.676 -1.528 1.00 83.00 139 GLY A C 1
ATOM 1098 O O . GLY A 1 139 ? 14.955 0.218 -1.021 1.00 83.00 139 GLY A O 1
ATOM 1099 N N . TYR A 1 140 ? 13.071 -0.435 -2.064 1.00 85.25 140 TYR A N 1
ATOM 1100 C CA . TYR A 1 140 ? 12.432 0.879 -2.092 1.00 85.25 140 TYR A CA 1
ATOM 1101 C C . TYR A 1 140 ? 11.111 0.896 -1.323 1.00 85.25 140 TYR A C 1
ATOM 1103 O O . TYR A 1 140 ? 10.408 -0.114 -1.174 1.00 85.25 140 TYR A O 1
ATOM 1111 N N . LYS A 1 141 ? 10.762 2.092 -0.853 1.00 80.31 141 LYS A N 1
ATOM 1112 C CA . LYS A 1 141 ? 9.451 2.373 -0.282 1.00 80.31 141 LYS A CA 1
ATOM 1113 C C . LYS A 1 141 ? 8.366 2.264 -1.349 1.00 80.31 141 LYS A C 1
ATOM 1115 O O . LYS A 1 141 ? 8.554 2.687 -2.493 1.00 80.31 141 LYS A O 1
ATOM 1120 N N . LEU A 1 142 ? 7.231 1.701 -0.953 1.00 79.50 142 LEU A N 1
ATOM 1121 C CA . LEU A 1 142 ? 6.012 1.701 -1.745 1.00 79.50 142 LEU A CA 1
ATOM 1122 C C . LEU A 1 142 ? 5.569 3.147 -1.943 1.00 79.50 142 LEU A C 1
ATOM 1124 O O . LEU A 1 142 ? 5.518 3.933 -0.998 1.00 79.50 142 LEU A O 1
ATOM 1128 N N . ARG A 1 143 ? 5.242 3.516 -3.178 1.00 80.56 143 ARG A N 1
ATOM 1129 C CA . ARG A 1 143 ? 4.832 4.889 -3.470 1.00 80.56 143 ARG A CA 1
ATOM 1130 C C . ARG A 1 143 ? 3.788 4.968 -4.558 1.00 80.56 143 ARG A C 1
ATOM 1132 O O . ARG A 1 143 ? 3.712 4.107 -5.431 1.00 80.56 143 ARG A O 1
ATOM 1139 N N . LYS A 1 144 ? 3.049 6.076 -4.541 1.00 86.94 144 LYS A N 1
ATOM 1140 C CA . LYS A 1 144 ? 2.241 6.497 -5.682 1.00 86.94 144 LYS A CA 1
ATOM 1141 C C . LYS A 1 144 ? 3.157 6.864 -6.849 1.00 86.94 144 LYS A C 1
ATOM 1143 O O . LYS A 1 144 ? 4.145 7.586 -6.664 1.00 86.94 144 LYS A O 1
ATOM 1148 N N . ILE A 1 145 ? 2.809 6.398 -8.041 1.00 87.81 145 ILE A N 1
ATOM 1149 C CA . ILE A 1 145 ? 3.513 6.713 -9.281 1.00 87.81 145 ILE A CA 1
ATOM 1150 C C . ILE A 1 145 ? 2.530 7.058 -10.398 1.00 87.81 145 ILE A C 1
ATOM 1152 O O . ILE A 1 145 ? 1.437 6.505 -10.472 1.00 87.81 145 ILE A O 1
ATOM 1156 N N . VAL A 1 146 ? 2.952 7.975 -11.266 1.00 90.75 146 VAL A N 1
ATOM 1157 C CA . VAL A 1 146 ? 2.377 8.205 -12.594 1.00 90.75 146 VAL A CA 1
ATOM 1158 C C . VAL A 1 146 ? 3.513 7.993 -13.585 1.00 90.75 146 VAL A C 1
ATOM 1160 O O . VAL A 1 146 ? 4.584 8.586 -13.416 1.00 90.75 146 VAL A O 1
ATOM 1163 N N . PHE A 1 147 ? 3.296 7.147 -14.582 1.00 88.31 147 PHE A N 1
ATOM 1164 C CA . PHE A 1 147 ? 4.301 6.816 -15.585 1.00 88.31 147 PHE A CA 1
ATOM 1165 C C . PHE A 1 147 ? 4.339 7.920 -16.646 1.00 88.31 147 PHE A C 1
ATOM 1167 O O . PHE A 1 147 ? 3.326 8.228 -17.269 1.00 88.31 147 PHE A O 1
ATOM 1174 N N . LYS A 1 148 ? 5.487 8.584 -16.811 1.00 80.00 148 LYS A N 1
ATOM 1175 C CA . LYS A 1 148 ? 5.610 9.785 -17.658 1.00 80.00 148 LYS A CA 1
ATOM 1176 C C . LYS A 1 148 ? 6.639 9.666 -18.786 1.00 80.00 148 LYS A C 1
ATOM 1178 O O . LYS A 1 148 ? 6.782 10.641 -19.522 1.00 80.00 148 LYS A O 1
ATOM 1183 N N . GLY A 1 149 ? 7.259 8.495 -18.961 1.00 61.41 149 GLY A N 1
ATOM 1184 C CA . GLY A 1 149 ? 8.381 8.295 -19.884 1.00 61.41 149 GLY A CA 1
ATOM 1185 C C . GLY A 1 149 ? 9.696 8.886 -19.395 1.00 61.41 149 GLY A C 1
ATOM 1186 O O . GLY A 1 149 ? 9.658 9.822 -18.559 1.00 61.41 149 GLY A O 1
#